Protein AF-A0A847EJ80-F1 (afdb_monomer)

Foldseek 3Di:
DDPPDVLLPPCLDDDPPADALVNCCVVVVDHPVVLVVLLVCVVVVHDDAQDDDDDPPCSSNVVSNSCVSDDPPDDDDDASPPPGPCPVVPD

Sequence (91 aa):
MVRSSLWADWPFFKNSGHLSILDVIASGTIDFKLAGLLWLVMEYRASVIVAAGPSWAGKTTLFHAMLDFLRPEVEHVTLRGYDEDFTWLGN

pLDDT: mean 83.56, std 15.56, range [38.53, 98.06]

Radius of gyration: 15.02 Å; Cα contacts (8 Å, |Δi|>4): 48; chains: 1; bounding box: 46×28×28 Å

Secondary structure (DSSP, 8-state):
-----TTTTS--S--TTSPPHHHHHHTTSS-HHHHHHHHHHHHTT-------SSTTSSHHHHHHHHGGGS-TTS------GGG---GGGG-

Solvent-accessible surface area (backbone atoms only — not comparable to full-atom values): 6158 Å² total; per-residue (Å²): 133,90,81,80,47,90,72,76,78,50,77,83,61,91,53,97,84,58,64,47,50,66,53,42,39,72,71,63,79,41,53,72,67,58,52,52,52,51,36,53,44,52,68,70,67,56,92,82,84,72,81,69,90,60,83,90,72,48,44,69,55,52,52,54,12,57,56,70,56,55,60,91,86,61,84,83,86,76,83,60,69,92,77,50,77,68,69,77,76,79,112

Structure (mmCIF, N/CA/C/O backbone):
data_AF-A0A847EJ80-F1
#
_entry.id   AF-A0A847EJ80-F1
#
loop_
_atom_site.group_PDB
_atom_site.id
_atom_site.type_symbol
_atom_site.label_atom_id
_atom_site.label_alt_id
_atom_site.label_comp_id
_atom_site.label_asym_id
_atom_site.label_entity_id
_atom_site.label_seq_id
_atom_site.pdbx_PDB_ins_code
_atom_site.Cartn_x
_atom_site.Cartn_y
_atom_site.Cartn_z
_atom_site.occupancy
_atom_site.B_iso_or_equiv
_atom_site.auth_seq_id
_atom_site.auth_comp_id
_atom_site.auth_asym_id
_atom_site.auth_atom_id
_atom_site.pdbx_PDB_model_num
ATOM 1 N N . MET A 1 1 ? 29.503 -0.703 10.851 1.00 38.53 1 MET A N 1
ATOM 2 C CA . MET A 1 1 ? 28.662 0.476 11.145 1.00 38.53 1 MET A CA 1
ATOM 3 C C . MET A 1 1 ? 27.232 0.093 10.810 1.00 38.53 1 MET A C 1
ATOM 5 O O . MET A 1 1 ? 26.926 -0.044 9.637 1.00 38.53 1 MET A O 1
ATOM 9 N N . VAL A 1 2 ? 26.407 -0.212 11.814 1.00 45.31 2 VAL A N 1
ATOM 10 C CA . VAL A 1 2 ? 25.012 -0.624 11.594 1.00 45.31 2 VAL A CA 1
ATOM 11 C C . VAL A 1 2 ? 24.206 0.633 11.275 1.00 45.31 2 VAL A C 1
ATOM 13 O O . VAL A 1 2 ? 24.043 1.493 12.135 1.00 45.31 2 VAL A O 1
ATOM 16 N N . ARG A 1 3 ? 23.773 0.771 10.020 1.00 49.53 3 ARG A N 1
ATOM 17 C CA . ARG A 1 3 ? 22.850 1.817 9.567 1.00 49.53 3 ARG A CA 1
ATOM 18 C C . ARG A 1 3 ? 21.423 1.257 9.533 1.00 49.53 3 ARG A C 1
ATOM 20 O O . ARG A 1 3 ? 20.801 1.255 8.485 1.00 49.53 3 ARG A O 1
ATOM 27 N N . SER A 1 4 ? 20.904 0.751 10.650 1.00 44.16 4 SER A N 1
ATOM 28 C CA . SER A 1 4 ? 19.467 0.458 10.721 1.00 44.16 4 SER A CA 1
ATOM 29 C C . SER A 1 4 ? 18.754 1.763 11.056 1.00 44.16 4 SER A C 1
ATOM 31 O O . SER A 1 4 ? 18.637 2.153 12.223 1.00 44.16 4 SER A O 1
ATOM 33 N N . SER A 1 5 ? 18.341 2.498 10.028 1.00 53.25 5 SER A N 1
ATOM 34 C CA . SER A 1 5 ? 17.280 3.470 10.228 1.00 53.25 5 SER A CA 1
ATOM 35 C C . SER A 1 5 ? 15.972 2.683 10.276 1.00 53.25 5 SER A C 1
ATOM 37 O O . SER A 1 5 ? 15.722 1.838 9.423 1.00 53.25 5 SER A O 1
ATOM 39 N N . LEU A 1 6 ? 15.140 2.919 11.291 1.00 50.09 6 LEU A N 1
ATOM 40 C CA . LEU A 1 6 ? 13.885 2.181 11.520 1.00 50.09 6 LEU A CA 1
ATOM 41 C C . LEU A 1 6 ? 12.910 2.207 10.318 1.00 50.09 6 LEU A C 1
ATOM 43 O O . LEU A 1 6 ? 11.903 1.507 10.329 1.00 50.09 6 LEU A O 1
ATOM 47 N N . TRP A 1 7 ? 13.188 3.031 9.306 1.00 50.97 7 TRP A N 1
ATOM 48 C CA . TRP A 1 7 ? 12.412 3.200 8.079 1.00 50.97 7 TRP A CA 1
ATOM 49 C C . TRP A 1 7 ? 13.012 2.446 6.879 1.00 50.97 7 TRP A C 1
ATOM 51 O O . TRP A 1 7 ? 12.262 2.099 5.973 1.00 50.97 7 TRP A O 1
ATOM 61 N N . ALA A 1 8 ? 14.326 2.186 6.865 1.00 48.28 8 ALA A N 1
ATOM 62 C CA . ALA A 1 8 ? 15.013 1.477 5.777 1.00 48.28 8 ALA A CA 1
ATOM 63 C C . ALA A 1 8 ? 14.756 -0.035 5.800 1.00 48.28 8 ALA A C 1
ATOM 65 O O . ALA A 1 8 ? 14.623 -0.657 4.750 1.00 48.28 8 ALA A O 1
ATOM 66 N N . ASP A 1 9 ? 14.622 -0.605 7.000 1.00 52.97 9 ASP A N 1
ATOM 67 C CA . ASP A 1 9 ? 14.331 -2.029 7.203 1.00 52.97 9 ASP A CA 1
ATOM 68 C C . ASP A 1 9 ? 12.821 -2.340 7.148 1.00 52.97 9 ASP A C 1
ATOM 70 O O . ASP A 1 9 ? 12.402 -3.473 7.400 1.00 52.97 9 ASP A O 1
ATOM 74 N N . TRP A 1 10 ? 11.975 -1.342 6.854 1.00 61.38 10 TRP A N 1
ATOM 75 C CA . TRP A 1 10 ? 10.536 -1.565 6.740 1.00 61.38 10 TRP A CA 1
ATOM 76 C C . TRP A 1 10 ? 10.258 -2.482 5.540 1.00 61.38 10 TRP A C 1
ATOM 78 O O . TRP A 1 10 ? 10.769 -2.222 4.448 1.00 61.38 10 TRP A O 1
ATOM 88 N N . PRO A 1 11 ? 9.444 -3.543 5.688 1.00 59.50 11 PRO A N 1
ATOM 89 C CA . PRO A 1 11 ? 9.164 -4.455 4.592 1.00 59.50 11 PRO A CA 1
ATOM 90 C C . PRO A 1 11 ? 8.283 -3.743 3.562 1.00 59.50 11 PRO A C 1
ATOM 92 O O . PRO A 1 11 ? 7.059 -3.765 3.630 1.00 59.50 11 PRO A O 1
ATOM 95 N N . PHE A 1 12 ? 8.918 -3.093 2.588 1.00 65.00 12 PHE A N 1
ATOM 96 C CA . PHE A 1 12 ? 8.248 -2.548 1.408 1.00 65.00 12 PHE A CA 1
ATOM 97 C C . PHE A 1 12 ? 7.818 -3.654 0.425 1.00 65.00 12 PHE A C 1
ATOM 99 O O . PHE A 1 12 ? 7.224 -3.377 -0.617 1.00 65.00 12 PHE A O 1
ATOM 106 N N . PHE A 1 13 ? 8.098 -4.917 0.746 1.00 62.09 13 PHE A N 1
ATOM 107 C CA . PHE A 1 13 ? 7.568 -6.076 0.045 1.00 62.09 13 PHE A CA 1
ATOM 108 C C . PHE A 1 13 ? 6.357 -6.604 0.796 1.00 62.09 13 PHE A C 1
ATOM 110 O O . PHE A 1 13 ? 6.402 -6.819 2.005 1.00 62.09 13 PHE A O 1
ATOM 117 N N . LYS A 1 14 ? 5.278 -6.861 0.062 1.00 63.66 14 LYS A N 1
ATOM 118 C CA . LYS A 1 14 ? 4.087 -7.475 0.629 1.00 63.66 14 LYS A CA 1
ATOM 119 C C . LYS A 1 14 ? 4.388 -8.921 1.027 1.00 63.66 14 LYS A C 1
ATOM 121 O O . LYS A 1 14 ? 4.507 -9.792 0.171 1.00 63.66 14 LYS A O 1
ATOM 126 N N . ASN A 1 15 ? 4.514 -9.165 2.327 1.00 63.72 15 ASN A N 1
ATOM 127 C CA . ASN A 1 15 ? 4.524 -10.506 2.908 1.00 63.72 15 ASN A CA 1
ATOM 128 C C . ASN A 1 15 ? 3.120 -10.909 3.407 1.00 63.72 15 ASN A C 1
ATOM 130 O O . ASN A 1 15 ? 2.208 -10.085 3.484 1.00 63.72 15 ASN A O 1
ATOM 134 N N . SER A 1 16 ? 2.951 -12.177 3.779 1.00 57.50 16 SER A N 1
ATOM 135 C CA . SER A 1 16 ? 1.699 -12.756 4.295 1.00 57.50 16 SER A CA 1
ATOM 136 C C . SER A 1 16 ? 1.217 -12.196 5.647 1.00 57.50 16 SER A C 1
ATOM 138 O O . SER A 1 16 ? 0.151 -12.583 6.112 1.00 57.50 16 SER A O 1
ATOM 140 N N . GLY A 1 17 ? 1.976 -11.303 6.284 1.00 69.00 17 GLY A N 1
ATOM 141 C CA . GLY A 1 17 ? 1.633 -10.607 7.526 1.00 69.00 17 GLY A CA 1
ATOM 142 C C . GLY A 1 17 ? 1.117 -9.173 7.345 1.00 69.00 17 GLY A C 1
ATOM 143 O O . GLY A 1 17 ? 0.774 -8.538 8.341 1.00 69.00 17 GLY A O 1
ATOM 144 N N . HIS A 1 18 ? 1.054 -8.638 6.119 1.00 80.94 18 HIS A N 1
ATOM 145 C CA . HIS A 1 18 ? 0.416 -7.341 5.864 1.00 80.94 18 HIS A CA 1
ATOM 146 C C . HIS A 1 18 ? -1.104 -7.475 5.758 1.00 80.94 18 HIS A C 1
ATOM 148 O O . HIS A 1 18 ? -1.614 -8.488 5.284 1.00 80.94 18 HIS A O 1
ATOM 154 N N . LEU A 1 19 ? -1.819 -6.419 6.160 1.00 89.50 19 LEU A N 1
ATOM 155 C CA . LEU A 1 19 ? -3.271 -6.344 6.001 1.00 89.50 19 LEU A CA 1
ATOM 156 C C . LEU A 1 19 ? -3.657 -6.420 4.522 1.00 89.50 19 LEU A C 1
ATOM 158 O O . LEU A 1 19 ? -3.073 -5.728 3.682 1.00 89.50 19 LEU A O 1
ATOM 162 N N . SER A 1 20 ? -4.664 -7.236 4.235 1.00 92.50 20 SER A N 1
ATOM 163 C CA . SER A 1 20 ? -5.292 -7.310 2.922 1.00 92.50 20 SER A CA 1
ATOM 164 C C . SER A 1 20 ? -6.252 -6.143 2.700 1.00 92.50 20 SER A C 1
ATOM 166 O O . SER A 1 20 ? -6.685 -5.465 3.638 1.00 92.50 20 SER A O 1
ATOM 168 N N . ILE A 1 21 ? -6.673 -5.942 1.454 1.00 94.75 21 ILE A N 1
ATOM 169 C CA . ILE A 1 21 ? -7.741 -4.995 1.129 1.00 94.75 21 ILE A CA 1
ATOM 170 C C . ILE A 1 21 ? -9.045 -5.300 1.874 1.00 94.75 21 ILE A C 1
ATOM 172 O O . ILE A 1 21 ? -9.759 -4.375 2.261 1.00 94.75 21 ILE A O 1
ATOM 176 N N . LEU A 1 22 ? -9.336 -6.577 2.140 1.00 94.81 22 LEU A N 1
ATOM 177 C CA . LEU A 1 22 ? -10.520 -6.974 2.897 1.00 94.81 22 LEU A CA 1
ATOM 178 C C . LEU A 1 22 ? -10.418 -6.551 4.363 1.00 94.81 22 LEU A C 1
ATOM 180 O O . LEU A 1 22 ? -11.410 -6.088 4.918 1.00 94.81 22 LEU A O 1
ATOM 184 N N . ASP A 1 23 ? -9.228 -6.622 4.963 1.00 95.69 23 ASP A N 1
ATOM 185 C CA . ASP A 1 23 ? -8.999 -6.133 6.327 1.00 95.69 23 ASP A CA 1
ATOM 186 C C . ASP A 1 23 ? -9.155 -4.607 6.402 1.00 95.69 23 ASP A C 1
ATOM 188 O O . ASP A 1 23 ? -9.754 -4.072 7.338 1.00 95.69 23 ASP A O 1
ATOM 192 N N . VAL A 1 24 ? -8.669 -3.889 5.382 1.00 96.25 24 VAL A N 1
ATOM 193 C CA . VAL A 1 24 ? -8.831 -2.430 5.281 1.00 96.25 24 VAL A CA 1
ATOM 194 C C . VAL A 1 24 ? -10.310 -2.049 5.142 1.00 96.25 24 VAL A C 1
ATOM 196 O O . VAL A 1 24 ? -10.755 -1.121 5.822 1.00 96.25 24 VAL A O 1
ATOM 199 N N . ILE A 1 25 ? -11.094 -2.783 4.346 1.00 97.19 25 ILE A N 1
ATOM 200 C CA . ILE A 1 25 ? -12.551 -2.587 4.260 1.00 97.19 25 ILE A CA 1
ATOM 201 C C . ILE A 1 25 ? -13.225 -2.916 5.600 1.00 97.19 25 ILE A C 1
ATOM 203 O O . ILE A 1 25 ? -14.042 -2.135 6.085 1.00 97.19 25 ILE A O 1
ATOM 207 N N . ALA A 1 26 ? -12.858 -4.032 6.236 1.00 97.06 26 ALA A N 1
ATOM 208 C CA . ALA A 1 26 ? -13.427 -4.460 7.513 1.00 97.06 26 ALA A CA 1
ATOM 209 C C . ALA A 1 26 ? -13.158 -3.456 8.648 1.00 97.06 26 ALA A C 1
ATOM 211 O O . ALA A 1 26 ? -14.009 -3.267 9.514 1.00 97.06 26 ALA A O 1
ATOM 212 N N . SER A 1 27 ? -12.012 -2.763 8.620 1.00 96.06 27 SER A N 1
ATOM 213 C CA . SER A 1 27 ? -11.703 -1.668 9.553 1.00 96.06 27 SER A CA 1
ATOM 214 C C . SER A 1 27 ? -12.547 -0.401 9.349 1.00 96.06 27 SER A C 1
ATOM 216 O O . SER A 1 27 ? -12.512 0.492 10.193 1.00 96.06 27 SER A O 1
ATOM 218 N N . GLY A 1 28 ? -13.278 -0.289 8.234 1.00 96.62 28 GLY A N 1
ATOM 219 C CA . GLY A 1 28 ? -14.046 0.904 7.874 1.00 96.62 28 GLY A CA 1
ATOM 220 C C . GLY A 1 28 ? -13.207 2.048 7.295 1.00 96.62 28 GLY A C 1
ATOM 221 O O . GLY A 1 28 ? -13.719 3.154 7.142 1.00 96.62 28 GLY A O 1
ATOM 222 N N . THR A 1 29 ? -11.935 1.805 6.960 1.00 95.56 29 THR A N 1
ATOM 223 C CA . THR A 1 29 ? -11.050 2.825 6.366 1.00 95.56 29 THR A CA 1
ATOM 224 C C . THR A 1 29 ? -11.522 3.240 4.968 1.00 95.56 29 THR A C 1
ATOM 226 O O . THR A 1 29 ? -11.478 4.418 4.621 1.00 95.56 29 THR A O 1
ATOM 229 N N . ILE A 1 30 ? -11.984 2.275 4.168 1.00 96.50 30 ILE A N 1
ATOM 230 C CA . ILE A 1 30 ? -12.635 2.487 2.868 1.00 96.50 30 ILE A CA 1
ATOM 231 C C . ILE A 1 30 ? -13.860 1.574 2.769 1.00 96.50 30 ILE A C 1
ATOM 233 O O . ILE A 1 30 ? -13.901 0.524 3.407 1.00 96.50 30 ILE A O 1
ATOM 237 N N . ASP A 1 31 ? -14.842 1.943 1.949 1.00 97.69 31 ASP A N 1
ATOM 238 C CA . ASP A 1 31 ? -15.989 1.084 1.654 1.00 97.69 31 ASP A CA 1
ATOM 239 C C . ASP A 1 31 ? -15.764 0.230 0.390 1.00 97.69 31 ASP A C 1
ATOM 241 O O . ASP A 1 31 ? -14.791 0.395 -0.353 1.00 97.69 31 ASP A O 1
ATOM 245 N N . PHE A 1 32 ? -16.691 -0.694 0.121 1.00 98.00 32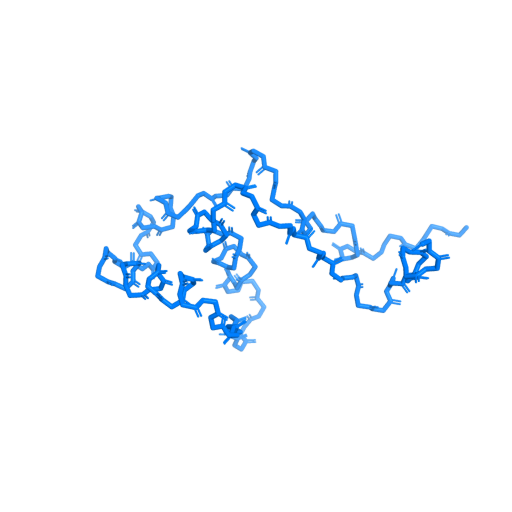 PHE A N 1
ATOM 246 C CA . PHE A 1 32 ? -16.627 -1.561 -1.061 1.00 98.00 32 PHE A CA 1
ATOM 247 C C . PHE A 1 32 ? -16.674 -0.786 -2.385 1.00 98.00 32 PHE A C 1
ATOM 249 O O . PHE A 1 32 ? -16.088 -1.231 -3.371 1.00 98.00 32 PHE A O 1
ATOM 256 N N . LYS A 1 33 ? -17.357 0.367 -2.434 1.00 98.06 33 LYS A N 1
ATOM 257 C CA . LYS A 1 33 ? -17.449 1.178 -3.658 1.00 98.06 33 LYS A CA 1
ATOM 258 C C . LYS A 1 33 ? -16.107 1.817 -3.988 1.00 98.06 33 LYS A C 1
ATOM 260 O O . LYS A 1 33 ? -15.665 1.735 -5.132 1.00 98.06 33 LYS A O 1
ATOM 265 N N . LEU A 1 34 ? -15.454 2.419 -2.998 1.00 97.56 34 LEU 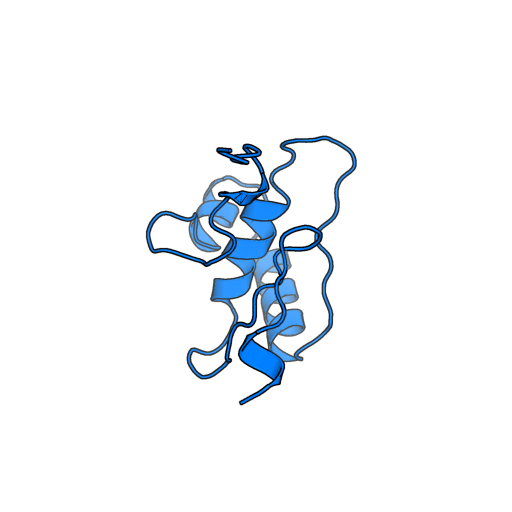A N 1
ATOM 266 C CA . LEU A 1 34 ? -14.134 3.008 -3.161 1.00 97.56 34 LEU A CA 1
ATOM 267 C C . LEU A 1 34 ? -13.090 1.930 -3.457 1.00 97.56 34 LEU A C 1
ATOM 269 O O . LEU A 1 34 ? -12.278 2.120 -4.356 1.00 97.56 34 LEU A O 1
ATOM 273 N N . ALA A 1 35 ? -13.154 0.775 -2.788 1.00 97.44 35 ALA A N 1
ATOM 274 C CA . ALA A 1 35 ? -12.293 -0.362 -3.106 1.00 97.44 35 ALA A CA 1
ATOM 275 C C . ALA A 1 35 ? -12.461 -0.825 -4.565 1.00 97.44 35 ALA A C 1
ATOM 277 O O . ALA A 1 35 ? -11.467 -1.019 -5.260 1.00 97.44 35 ALA A O 1
ATOM 278 N N . GLY A 1 36 ? -13.699 -0.930 -5.061 1.00 97.81 36 GLY A N 1
ATOM 279 C CA . GLY A 1 36 ? -13.974 -1.273 -6.460 1.00 97.81 36 GLY A CA 1
ATOM 280 C C . GLY A 1 36 ? -13.442 -0.235 -7.453 1.00 97.81 36 GLY A C 1
ATOM 281 O O . GLY A 1 36 ? -12.863 -0.599 -8.473 1.00 97.81 36 GLY A O 1
ATOM 282 N N . LEU A 1 37 ? -13.568 1.059 -7.142 1.00 97.44 37 LEU A N 1
ATOM 283 C CA . LEU A 1 37 ? -12.970 2.119 -7.959 1.00 97.44 37 LEU A CA 1
ATOM 284 C C . LEU A 1 37 ? -11.440 2.004 -7.996 1.00 97.44 37 LEU A C 1
ATOM 286 O O . LEU A 1 37 ? -10.844 2.088 -9.067 1.00 97.44 37 LEU A O 1
ATOM 290 N N . LEU A 1 38 ? -10.805 1.799 -6.840 1.00 96.44 38 LEU A N 1
ATOM 291 C CA . LEU A 1 38 ? -9.354 1.638 -6.748 1.00 96.44 38 LEU A CA 1
ATOM 292 C C . LEU A 1 38 ? -8.876 0.397 -7.506 1.00 96.44 38 LEU A C 1
ATOM 294 O O . LEU A 1 38 ? -7.846 0.467 -8.169 1.00 96.44 38 LEU A O 1
ATOM 298 N N . TRP A 1 39 ? -9.637 -0.699 -7.481 1.00 96.44 39 TRP A N 1
ATOM 299 C CA . TRP A 1 39 ? -9.338 -1.875 -8.292 1.00 96.44 39 TRP A CA 1
ATOM 300 C C . TRP A 1 39 ? -9.303 -1.530 -9.784 1.00 96.44 39 TRP A C 1
ATOM 302 O O . TRP A 1 39 ? -8.300 -1.801 -10.439 1.00 96.44 39 TRP A O 1
ATOM 312 N N . LEU A 1 40 ? -10.324 -0.843 -10.308 1.00 96.38 40 LEU A N 1
ATOM 313 C CA . LEU A 1 40 ? -10.354 -0.430 -11.717 1.00 96.38 40 LEU A CA 1
ATOM 314 C C . LEU A 1 40 ? -9.174 0.485 -12.087 1.00 96.38 40 LEU A C 1
ATOM 316 O O . LEU A 1 40 ? -8.593 0.347 -13.162 1.00 96.38 40 LEU A O 1
ATOM 320 N N . VAL A 1 41 ? -8.784 1.398 -11.191 1.00 95.94 41 VAL A N 1
ATOM 321 C CA . VAL A 1 41 ? -7.605 2.264 -11.378 1.00 95.94 41 VAL A CA 1
ATOM 322 C C . VAL A 1 41 ? -6.321 1.432 -11.488 1.00 95.94 41 VAL A C 1
ATOM 324 O O . VAL A 1 41 ? -5.504 1.673 -12.380 1.00 95.94 41 VAL A O 1
ATOM 327 N N . MET A 1 42 ? -6.155 0.437 -10.613 1.00 94.56 42 MET A N 1
ATOM 328 C CA . MET A 1 42 ? -5.001 -0.468 -10.631 1.00 94.56 42 MET A CA 1
ATOM 329 C C . MET A 1 42 ? -5.002 -1.369 -11.873 1.00 94.56 42 MET A C 1
ATOM 331 O O . MET A 1 42 ? -3.954 -1.566 -12.488 1.00 94.56 42 MET A O 1
ATOM 335 N N . GLU A 1 43 ? -6.166 -1.872 -12.289 1.00 93.06 43 GLU A N 1
ATOM 336 C CA . GLU A 1 43 ? -6.328 -2.692 -13.495 1.00 93.06 43 GLU A CA 1
ATOM 337 C C . GLU A 1 43 ? -5.968 -1.911 -14.768 1.00 93.06 43 GLU A C 1
ATOM 339 O O . GLU A 1 43 ? -5.296 -2.441 -15.655 1.00 93.06 43 GLU A O 1
ATOM 344 N N . TYR A 1 44 ? -6.307 -0.619 -14.816 1.00 94.12 44 TYR A N 1
ATOM 345 C CA . TYR A 1 44 ? -5.901 0.287 -15.894 1.00 94.12 44 TYR A CA 1
ATOM 346 C C . TYR A 1 44 ? -4.396 0.628 -15.878 1.00 94.12 44 TYR A C 1
ATOM 348 O O . TYR A 1 44 ? -3.910 1.354 -16.744 1.00 94.12 44 TYR A O 1
ATOM 356 N N . ARG A 1 45 ? -3.636 0.103 -14.905 1.00 90.56 45 ARG A N 1
ATOM 357 C CA . ARG A 1 45 ? -2.202 0.369 -14.690 1.00 90.56 45 ARG A CA 1
ATOM 358 C C . ARG A 1 45 ? -1.896 1.862 -14.548 1.00 90.56 45 ARG A C 1
ATOM 360 O O . ARG A 1 45 ? -0.855 2.336 -15.001 1.00 90.56 45 ARG A O 1
ATOM 367 N N . ALA A 1 46 ? -2.814 2.606 -13.935 1.00 93.19 46 ALA A N 1
ATOM 368 C CA . ALA A 1 46 ? -2.605 4.016 -13.654 1.00 93.19 46 ALA A CA 1
ATOM 369 C C . ALA A 1 46 ? -1.516 4.210 -12.586 1.00 93.19 46 ALA A C 1
ATOM 371 O O . ALA A 1 46 ? -1.366 3.403 -11.668 1.00 93.19 46 ALA A O 1
ATOM 372 N N . SER A 1 47 ? -0.788 5.323 -12.672 1.00 93.25 47 SER A N 1
ATOM 373 C CA . SER A 1 47 ? 0.127 5.743 -11.610 1.00 93.25 47 SER A CA 1
ATOM 374 C C . SER A 1 47 ? -0.667 6.273 -10.415 1.00 93.25 47 SER A C 1
ATOM 376 O O . SER A 1 47 ? -1.474 7.191 -10.565 1.00 93.25 47 SER A O 1
ATOM 378 N N . VAL A 1 48 ? -0.413 5.729 -9.224 1.00 93.44 48 VAL A N 1
ATOM 379 C CA . VAL A 1 48 ? -1.123 6.088 -7.987 1.00 93.44 48 VAL A CA 1
ATOM 380 C C . VAL A 1 48 ? -0.133 6.518 -6.909 1.00 93.44 48 VAL A C 1
ATOM 382 O O . VAL A 1 48 ? 0.914 5.902 -6.729 1.00 93.44 48 VAL A O 1
ATOM 385 N N . ILE A 1 49 ? -0.492 7.561 -6.157 1.00 94.50 49 ILE A N 1
ATOM 386 C CA . ILE A 1 49 ? 0.225 8.003 -4.956 1.00 94.50 49 ILE A CA 1
ATOM 387 C C . ILE A 1 49 ? -0.745 7.964 -3.774 1.00 94.50 49 ILE A C 1
ATOM 389 O O . ILE A 1 49 ? -1.820 8.558 -3.832 1.00 94.50 49 ILE A O 1
ATOM 393 N N . VAL A 1 50 ? -0.346 7.308 -2.681 1.00 94.00 50 VAL A N 1
ATOM 394 C 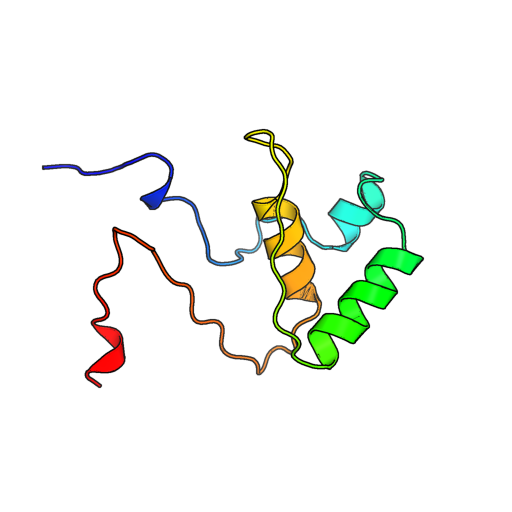CA . VAL A 1 50 ? -1.082 7.324 -1.409 1.00 94.00 50 VAL A CA 1
ATOM 395 C C . VAL A 1 50 ? -0.421 8.327 -0.466 1.00 94.00 50 VAL A C 1
ATOM 397 O O . VAL A 1 50 ? 0.680 8.097 0.038 1.00 94.00 50 VAL A O 1
ATOM 400 N N . ALA A 1 51 ? -1.091 9.453 -0.218 1.00 93.94 51 ALA A N 1
ATOM 401 C CA . ALA A 1 51 ? -0.555 10.557 0.573 1.00 93.94 51 ALA A CA 1
ATOM 402 C C . ALA A 1 51 ? -1.522 11.010 1.675 1.00 93.94 51 ALA A C 1
ATOM 404 O O . ALA A 1 51 ? -2.738 10.933 1.550 1.00 93.94 51 ALA A O 1
ATOM 405 N N . ALA A 1 52 ? -0.943 11.494 2.770 1.00 93.50 52 ALA A N 1
ATOM 406 C CA . ALA A 1 52 ? -1.619 12.016 3.950 1.00 93.50 52 ALA A CA 1
ATOM 407 C C . ALA A 1 52 ? -0.602 12.832 4.757 1.00 93.50 52 ALA A C 1
ATOM 409 O O . ALA A 1 52 ? 0.547 12.396 4.901 1.00 93.50 52 ALA A O 1
ATOM 410 N N . GLY A 1 53 ? -1.029 13.973 5.303 1.00 91.75 53 GLY A N 1
ATOM 411 C CA . GLY A 1 53 ? -0.171 14.873 6.082 1.00 91.75 53 GLY A CA 1
ATOM 412 C C . GLY A 1 53 ? 0.414 14.230 7.347 1.00 91.75 53 GLY A C 1
ATOM 413 O O . GLY A 1 53 ? 1.632 14.247 7.511 1.00 91.75 53 GLY A O 1
ATOM 414 N N . PRO A 1 54 ? -0.401 13.614 8.224 1.00 91.69 54 PRO A N 1
ATOM 415 C CA . PRO A 1 54 ? 0.108 13.027 9.459 1.00 91.69 54 PRO A CA 1
ATOM 416 C C . PRO A 1 54 ? 1.002 11.802 9.226 1.00 91.69 54 PRO A C 1
ATOM 418 O O . PRO A 1 54 ? 0.721 10.936 8.383 1.00 91.69 54 PRO A O 1
ATOM 421 N N . SER A 1 55 ? 2.055 11.682 10.033 1.00 86.94 55 SER A N 1
ATOM 422 C CA . SER A 1 55 ? 2.766 10.415 10.225 1.00 86.94 55 SER A CA 1
ATOM 423 C C . SER A 1 55 ? 1.807 9.367 10.795 1.00 86.94 55 SER A C 1
ATOM 425 O O . SER A 1 55 ? 0.878 9.711 11.518 1.00 86.94 55 SER A O 1
ATOM 427 N N . TRP A 1 56 ? 2.019 8.092 10.454 1.00 85.81 56 TRP A N 1
ATOM 428 C CA . TRP A 1 56 ? 1.199 6.965 10.936 1.00 85.81 56 TRP A CA 1
ATOM 429 C C . TRP A 1 56 ? -0.276 6.956 10.499 1.00 85.81 56 TRP A C 1
ATOM 431 O O . TRP A 1 56 ? -1.054 6.147 10.984 1.00 85.81 56 TRP A O 1
ATOM 441 N N . ALA A 1 57 ? -0.660 7.767 9.509 1.00 91.75 57 ALA A N 1
ATOM 442 C CA . ALA A 1 57 ? -2.022 7.795 8.957 1.00 91.75 57 ALA A CA 1
ATOM 443 C C . ALA A 1 57 ? -2.434 6.541 8.145 1.00 91.75 57 ALA A C 1
ATOM 445 O O . ALA A 1 57 ? -3.450 6.567 7.464 1.00 91.75 57 ALA A O 1
ATOM 446 N N . GLY A 1 58 ? -1.629 5.472 8.129 1.00 91.19 58 GLY A N 1
ATOM 447 C CA . GLY A 1 58 ? -1.943 4.251 7.374 1.00 91.19 58 GLY A CA 1
ATOM 448 C C . GLY A 1 58 ? -1.662 4.305 5.866 1.00 91.19 58 GLY A C 1
ATOM 449 O O . GLY A 1 58 ? -2.084 3.404 5.150 1.00 91.19 58 GLY A O 1
ATOM 450 N N . LYS A 1 59 ? -0.915 5.306 5.366 1.00 93.00 59 LYS A N 1
ATOM 451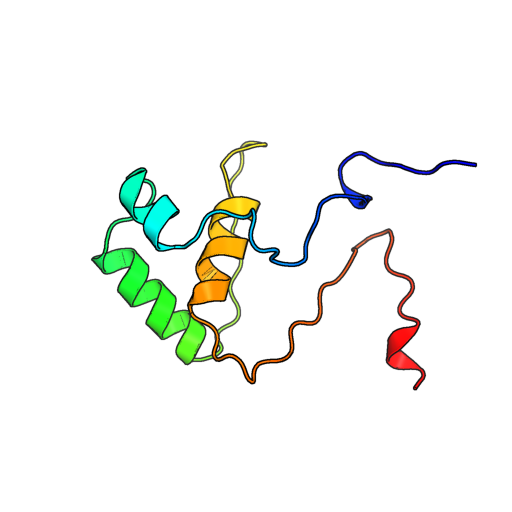 C CA . LYS A 1 59 ? -0.538 5.420 3.937 1.00 93.00 59 LYS A CA 1
ATOM 452 C C . LYS A 1 59 ? 0.077 4.131 3.385 1.00 93.00 59 LYS A C 1
ATOM 454 O O . LYS A 1 59 ? -0.391 3.591 2.390 1.00 93.00 59 LYS A O 1
ATOM 459 N N . THR A 1 60 ? 1.113 3.638 4.064 1.00 89.12 60 THR A N 1
ATOM 460 C CA . THR A 1 60 ? 1.842 2.422 3.685 1.00 89.12 60 THR A CA 1
ATOM 461 C C . THR A 1 60 ? 0.935 1.196 3.750 1.00 89.12 60 THR A C 1
ATOM 463 O O . THR A 1 60 ? 0.972 0.357 2.859 1.00 89.12 60 THR A O 1
ATOM 466 N N . THR A 1 61 ? 0.060 1.128 4.756 1.00 91.69 61 THR A N 1
ATOM 467 C CA . THR A 1 61 ? -0.930 0.056 4.904 1.00 91.69 61 THR A CA 1
ATOM 468 C C . THR A 1 61 ? -1.904 0.020 3.729 1.00 91.69 61 THR A C 1
ATOM 470 O O . THR A 1 61 ? -2.061 -1.026 3.109 1.00 91.69 61 THR A O 1
ATOM 473 N N . LEU A 1 62 ? -2.512 1.160 3.378 1.00 94.00 62 LEU A N 1
ATOM 474 C CA . LEU A 1 62 ? -3.435 1.247 2.245 1.00 94.00 62 LEU A CA 1
ATOM 475 C C . LEU A 1 62 ? -2.724 0.939 0.922 1.00 94.00 62 LEU A C 1
ATOM 477 O O . LEU A 1 62 ? -3.257 0.187 0.112 1.00 94.00 62 LEU A O 1
ATOM 481 N N . PHE A 1 63 ? -1.510 1.462 0.721 1.00 92.94 63 PHE A N 1
ATOM 482 C CA . PHE A 1 63 ? -0.707 1.159 -0.463 1.00 92.94 63 PHE A CA 1
ATOM 483 C C . PHE A 1 63 ? -0.462 -0.349 -0.619 1.00 92.94 63 PHE A C 1
ATOM 485 O O . PHE A 1 63 ? -0.734 -0.897 -1.684 1.00 92.94 63 PHE A O 1
ATOM 492 N N . HIS A 1 64 ? -0.017 -1.041 0.436 1.00 90.56 64 HIS A N 1
ATOM 493 C CA . HIS A 1 64 ? 0.212 -2.488 0.370 1.00 90.56 64 HIS A CA 1
ATOM 494 C C . HIS A 1 64 ? -1.070 -3.288 0.139 1.00 90.56 64 HIS A C 1
ATOM 496 O O . HIS A 1 64 ? -1.052 -4.240 -0.643 1.00 90.56 64 HIS A O 1
ATOM 502 N N . ALA A 1 65 ? -2.176 -2.893 0.771 1.00 93.19 65 ALA A N 1
ATOM 503 C CA . ALA A 1 65 ? -3.474 -3.520 0.557 1.00 93.19 65 ALA A CA 1
ATOM 504 C C . ALA A 1 65 ? -3.942 -3.369 -0.901 1.00 93.19 65 ALA A C 1
ATOM 506 O O . ALA A 1 65 ? -4.422 -4.324 -1.500 1.00 93.19 65 ALA A O 1
ATOM 507 N N . MET A 1 66 ? -3.719 -2.211 -1.533 1.00 93.38 66 MET A N 1
ATOM 508 C CA . MET A 1 66 ? -4.046 -2.010 -2.952 1.00 93.38 66 MET A CA 1
ATOM 509 C C . MET A 1 66 ? -3.259 -2.927 -3.901 1.00 93.38 66 MET A C 1
ATOM 511 O O . MET A 1 66 ? -3.736 -3.201 -5.001 1.00 93.38 66 MET A O 1
ATOM 515 N N . LEU A 1 67 ? -2.098 -3.456 -3.492 1.00 90.94 67 LEU A N 1
ATOM 516 C CA . LEU A 1 67 ? -1.365 -4.449 -4.287 1.00 90.94 67 LEU A CA 1
ATOM 517 C C . LEU A 1 67 ? -2.102 -5.801 -4.370 1.00 90.94 67 LEU A C 1
ATOM 519 O O . LEU A 1 67 ? -1.711 -6.633 -5.178 1.00 90.94 67 LEU A O 1
ATOM 523 N N . ASP A 1 68 ? -3.151 -6.050 -3.567 1.00 90.94 68 ASP A N 1
ATOM 524 C CA . ASP A 1 68 ? -4.058 -7.205 -3.762 1.00 90.94 68 ASP A CA 1
ATOM 525 C C . ASP A 1 68 ? -4.784 -7.165 -5.111 1.00 90.94 68 ASP A C 1
ATOM 527 O O . ASP A 1 68 ? -5.194 -8.204 -5.617 1.00 90.94 68 ASP A O 1
ATOM 531 N N . PHE A 1 69 ? -4.947 -5.980 -5.702 1.00 93.19 69 PHE A N 1
ATOM 532 C CA . PHE A 1 69 ? -5.634 -5.820 -6.981 1.00 93.19 69 PHE A CA 1
ATOM 533 C C . PHE A 1 69 ? -4.760 -6.142 -8.195 1.00 93.19 69 PHE A C 1
ATOM 535 O O . PHE A 1 69 ? -5.274 -6.246 -9.310 1.00 93.19 69 PHE A O 1
ATOM 542 N N . LEU A 1 70 ? -3.443 -6.26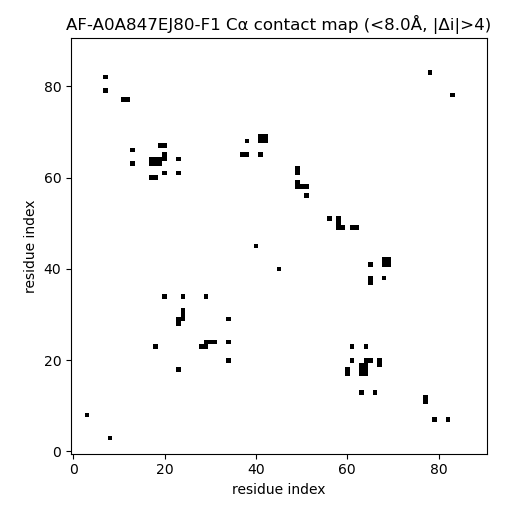3 -8.008 1.00 90.31 70 LEU A N 1
ATOM 543 C CA . LEU A 1 70 ? -2.529 -6.577 -9.096 1.00 90.31 70 LEU A CA 1
ATOM 544 C C . LEU A 1 70 ? -2.609 -8.061 -9.446 1.00 90.31 70 LEU A C 1
ATOM 546 O O . LEU A 1 70 ? -2.715 -8.928 -8.579 1.00 90.31 70 LEU A O 1
ATOM 550 N N . ARG A 1 71 ? -2.540 -8.354 -10.746 1.00 88.12 71 ARG A N 1
ATOM 551 C CA . ARG A 1 71 ? -2.495 -9.738 -11.219 1.00 88.12 71 ARG A CA 1
ATOM 552 C C . ARG A 1 71 ? -1.171 -10.398 -10.801 1.00 88.12 71 ARG A C 1
ATOM 554 O O . ARG A 1 71 ? -0.155 -9.701 -10.799 1.00 88.12 71 ARG A O 1
ATOM 561 N N . PRO A 1 72 ? -1.145 -11.711 -10.511 1.00 86.25 72 PRO A N 1
ATOM 562 C CA . PRO A 1 72 ? 0.056 -12.407 -10.039 1.00 86.25 72 PRO A CA 1
ATOM 563 C C . PRO A 1 72 ? 1.262 -12.316 -10.983 1.00 86.25 72 PRO A C 1
ATOM 565 O O . PRO A 1 72 ? 2.397 -12.451 -10.540 1.00 86.25 72 PRO A O 1
ATOM 568 N N . GLU A 1 73 ? 1.029 -12.092 -12.278 1.00 89.25 73 GLU A N 1
ATOM 569 C CA . GLU A 1 73 ? 2.081 -11.986 -13.294 1.00 89.25 73 GLU A CA 1
ATOM 570 C C . GLU A 1 73 ? 2.744 -10.599 -13.327 1.00 89.25 73 GLU A C 1
ATOM 572 O O . GLU A 1 73 ? 3.690 -10.382 -14.084 1.00 89.25 73 GLU A O 1
ATOM 577 N N . VAL A 1 74 ? 2.232 -9.629 -12.561 1.00 88.25 74 VAL A N 1
ATOM 578 C CA . VAL A 1 74 ? 2.825 -8.294 -12.474 1.00 88.25 74 VAL A CA 1
ATOM 579 C C . VAL A 1 74 ? 4.067 -8.360 -11.594 1.00 88.25 74 VAL A C 1
ATOM 581 O O . VAL A 1 74 ? 3.990 -8.620 -10.397 1.00 88.25 74 VAL A O 1
ATOM 584 N N . GLU A 1 75 ? 5.220 -8.076 -12.191 1.00 86.12 75 GLU A N 1
ATOM 585 C CA . GLU A 1 75 ? 6.464 -7.922 -11.448 1.00 86.12 75 GLU A CA 1
ATOM 586 C C . GLU A 1 75 ? 6.404 -6.685 -10.541 1.00 86.12 75 GLU A C 1
ATOM 588 O O . GLU A 1 75 ? 6.010 -5.592 -10.962 1.00 86.12 75 GLU A O 1
ATOM 593 N N . HIS A 1 76 ? 6.808 -6.861 -9.285 1.00 81.62 76 HIS A N 1
ATOM 594 C CA . HIS A 1 76 ? 6.903 -5.785 -8.308 1.00 81.62 76 HIS A CA 1
ATOM 595 C C . HIS A 1 76 ? 8.366 -5.387 -8.124 1.00 81.62 76 HIS A C 1
ATOM 597 O O . HIS A 1 76 ? 9.145 -6.127 -7.526 1.00 81.62 76 HIS A O 1
ATOM 603 N N . VAL A 1 77 ? 8.717 -4.191 -8.592 1.00 83.62 77 VAL A N 1
ATOM 604 C CA . VAL A 1 77 ? 10.020 -3.576 -8.328 1.00 83.62 77 VAL A CA 1
ATOM 605 C C . VAL A 1 77 ? 9.839 -2.514 -7.254 1.00 83.62 77 VAL A C 1
ATOM 607 O O . VAL A 1 77 ? 9.173 -1.500 -7.469 1.00 83.62 77 VAL A O 1
ATOM 610 N N . THR A 1 78 ? 10.424 -2.752 -6.086 1.00 79.69 78 THR A N 1
ATOM 611 C CA . THR A 1 78 ? 10.343 -1.832 -4.952 1.00 79.69 78 THR A CA 1
ATOM 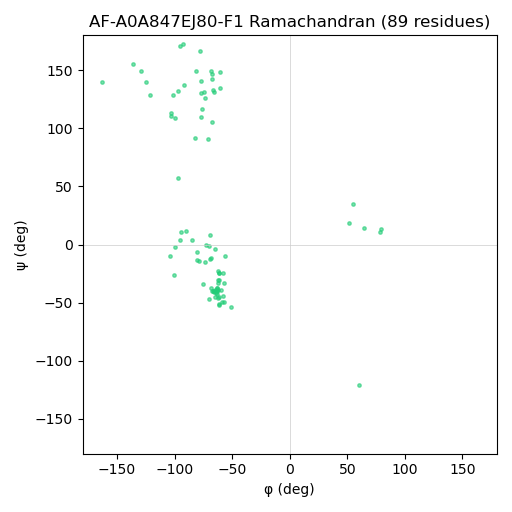612 C C . THR A 1 78 ? 11.622 -1.017 -4.839 1.00 79.69 78 THR A C 1
ATOM 614 O O . THR A 1 78 ? 12.707 -1.585 -4.784 1.00 79.69 78 THR A O 1
ATOM 617 N N . LEU A 1 79 ? 11.489 0.308 -4.758 1.00 81.62 79 LEU A N 1
ATOM 618 C CA . LEU A 1 79 ? 12.614 1.224 -4.571 1.00 81.62 79 LEU A CA 1
ATOM 619 C C . LEU A 1 79 ? 12.850 1.512 -3.083 1.00 81.62 79 LEU A C 1
ATOM 621 O O . L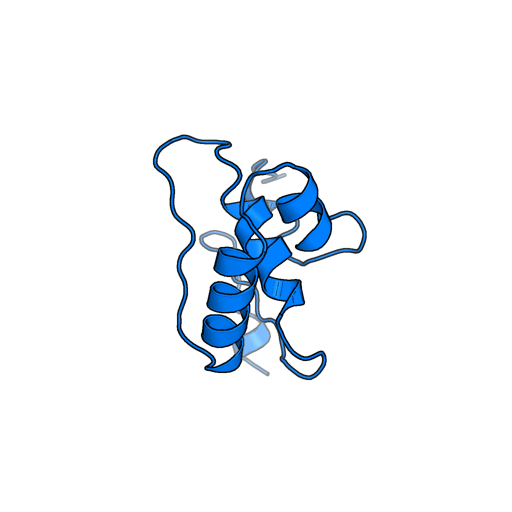EU A 1 79 ? 11.904 1.792 -2.346 1.00 81.62 79 LEU A O 1
ATOM 625 N N . ARG A 1 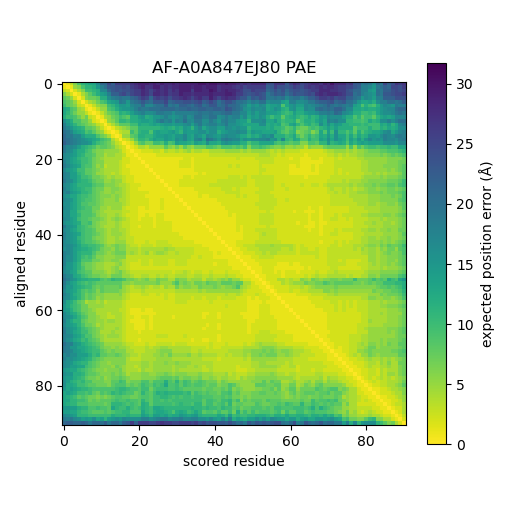80 ? 14.117 1.521 -2.659 1.00 76.38 80 ARG A N 1
ATOM 626 C CA . ARG A 1 80 ? 14.558 1.797 -1.274 1.00 76.38 80 ARG A CA 1
ATOM 627 C C . ARG A 1 80 ? 14.943 3.258 -1.016 1.00 76.38 80 ARG A C 1
ATOM 629 O O . ARG A 1 80 ? 15.475 3.602 0.038 1.00 76.38 80 ARG A O 1
ATOM 636 N N . GLY A 1 81 ? 14.645 4.148 -1.962 1.00 79.50 81 GLY A N 1
ATOM 637 C CA . GLY A 1 81 ? 14.906 5.580 -1.823 1.00 79.50 81 GLY A CA 1
ATOM 638 C C . GLY A 1 81 ? 16.395 5.873 -1.623 1.00 79.50 81 GLY A C 1
ATOM 639 O O . GLY A 1 81 ? 17.204 5.537 -2.481 1.00 79.50 81 GLY A O 1
ATOM 640 N N . TYR A 1 82 ? 16.751 6.518 -0.506 1.00 77.88 82 TYR A N 1
ATOM 641 C CA . TYR A 1 82 ? 18.144 6.871 -0.191 1.00 77.88 82 TYR A CA 1
ATOM 642 C C . TYR A 1 82 ? 19.060 5.647 -0.039 1.00 77.88 82 TYR A C 1
ATOM 644 O O . TYR A 1 82 ? 20.242 5.740 -0.358 1.00 77.88 82 TYR A O 1
ATOM 652 N N . ASP A 1 83 ? 18.520 4.514 0.416 1.00 77.19 83 ASP A N 1
ATOM 653 C CA . ASP A 1 83 ? 19.274 3.270 0.608 1.00 77.19 83 ASP A CA 1
ATOM 654 C C . ASP A 1 83 ? 19.270 2.373 -0.648 1.00 77.19 83 ASP A C 1
ATOM 656 O O . ASP A 1 83 ? 19.647 1.204 -0.578 1.00 77.19 83 ASP A O 1
ATOM 660 N N . GLU A 1 84 ? 18.825 2.887 -1.802 1.00 81.94 84 GLU A N 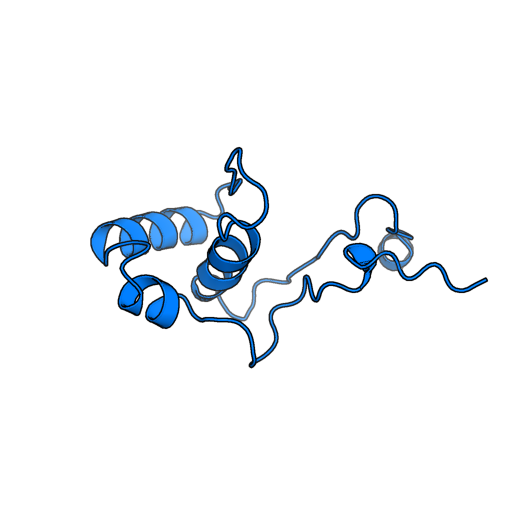1
ATOM 661 C CA . GLU A 1 84 ? 18.830 2.130 -3.055 1.00 81.94 84 GLU A CA 1
ATOM 662 C C . GLU A 1 84 ? 20.239 2.002 -3.653 1.00 81.94 84 GLU A C 1
ATOM 664 O O . GLU A 1 84 ? 20.956 2.991 -3.804 1.00 81.94 84 GLU A O 1
ATOM 669 N N . ASP A 1 85 ? 20.618 0.779 -4.036 1.00 84.19 85 ASP A N 1
ATOM 670 C CA . ASP A 1 85 ? 21.940 0.458 -4.596 1.00 84.19 85 ASP A CA 1
ATOM 671 C C . ASP A 1 85 ? 21.928 0.240 -6.122 1.00 84.19 85 ASP A C 1
ATOM 673 O O . ASP A 1 85 ? 22.994 0.180 -6.735 1.00 84.19 85 ASP A O 1
ATOM 677 N N . PHE A 1 86 ? 20.738 0.155 -6.738 1.00 84.38 86 PHE A N 1
ATOM 678 C CA . PHE A 1 86 ? 20.504 -0.007 -8.185 1.00 84.38 86 PHE A CA 1
ATOM 679 C C . PHE A 1 86 ? 21.274 -1.154 -8.858 1.00 84.38 86 PHE A C 1
ATOM 681 O O . PHE A 1 86 ? 21.391 -1.198 -10.084 1.00 84.38 86 PHE A O 1
ATOM 688 N N . THR A 1 87 ? 21.766 -2.118 -8.084 1.00 83.62 87 THR A N 1
ATOM 689 C CA . THR A 1 87 ? 22.598 -3.219 -8.591 1.00 83.62 87 THR A CA 1
ATOM 690 C C . THR A 1 87 ? 21.871 -4.099 -9.613 1.00 83.62 87 THR A C 1
ATOM 692 O O . THR A 1 87 ? 22.503 -4.692 -10.484 1.00 83.62 87 THR A O 1
ATOM 695 N N . TRP A 1 88 ? 20.537 -4.125 -9.567 1.00 78.69 88 TRP A N 1
ATOM 696 C CA . TRP A 1 88 ? 19.673 -4.882 -10.474 1.00 78.69 88 TRP A CA 1
ATOM 697 C C . TRP A 1 88 ? 19.553 -4.297 -11.894 1.00 78.69 88 TRP A C 1
ATOM 699 O O . TRP A 1 88 ? 19.115 -5.011 -12.787 1.00 78.69 88 TRP A O 1
ATOM 709 N N . LEU A 1 89 ? 19.952 -3.039 -12.135 1.00 82.50 89 LEU A N 1
ATOM 710 C CA . LEU A 1 89 ? 19.915 -2.423 -13.475 1.00 82.50 89 LEU A CA 1
ATOM 711 C C . LEU A 1 89 ? 21.078 -2.858 -14.387 1.00 82.50 89 LEU A C 1
ATOM 713 O O . LEU A 1 89 ? 21.054 -2.572 -15.581 1.00 82.50 89 LEU A O 1
ATOM 717 N N . GLY A 1 90 ? 22.119 -3.478 -13.823 1.00 78.19 90 GLY A N 1
ATOM 718 C CA . GLY A 1 90 ? 23.353 -3.832 -14.533 1.00 78.19 90 GLY A CA 1
ATOM 719 C C . GLY A 1 90 ? 23.420 -5.262 -15.078 1.00 78.19 90 GLY A C 1
ATOM 720 O O . GLY A 1 90 ? 24.478 -5.634 -15.583 1.00 78.19 90 GLY A O 1
ATOM 721 N N . ASN A 1 91 ? 22.344 -6.046 -14.952 1.00 57.12 91 ASN A N 1
ATOM 722 C CA . ASN A 1 91 ? 22.234 -7.416 -15.470 1.00 57.12 91 ASN A CA 1
ATOM 723 C C . ASN A 1 91 ? 21.377 -7.483 -16.735 1.00 57.12 91 ASN A C 1
ATOM 725 O O . ASN A 1 91 ? 20.352 -6.770 -16.788 1.00 57.12 91 ASN A O 1
#

Mean predicted aligned error: 7.09 Å